Protein AF-A0A2Z5JU64-F1 (afdb_monomer_lite)

Structure (mmCIF, N/CA/C/O backbone):
data_AF-A0A2Z5JU64-F1
#
_entry.id   AF-A0A2Z5JU64-F1
#
loop_
_atom_site.group_PDB
_atom_site.id
_atom_site.type_symbol
_atom_site.label_atom_id
_atom_site.label_alt_id
_atom_site.label_comp_id
_atom_site.label_asym_id
_atom_site.label_entity_id
_atom_site.label_seq_id
_atom_site.pdbx_PDB_ins_code
_atom_site.Cartn_x
_atom_site.Cartn_y
_atom_site.Cartn_z
_atom_site.occupancy
_atom_site.B_iso_or_equiv
_atom_site.auth_seq_id
_atom_site.auth_comp_id
_atom_site.auth_asym_id
_atom_site.auth_atom_id
_atom_site.pdbx_PDB_model_num
ATOM 1 N N . MET A 1 1 ? 26.783 -28.604 -6.353 1.00 43.00 1 MET A N 1
ATOM 2 C CA . MET A 1 1 ? 27.474 -27.752 -7.354 1.00 43.00 1 MET A CA 1
ATOM 3 C C . MET A 1 1 ? 26.427 -26.753 -7.795 1.00 43.00 1 MET A C 1
ATOM 5 O O . MET A 1 1 ? 25.841 -26.870 -8.864 1.00 43.00 1 MET A O 1
ATOM 9 N N . ASP A 1 2 ? 26.087 -25.887 -6.847 1.00 53.00 2 ASP A N 1
ATOM 10 C CA . ASP A 1 2 ? 24.894 -25.057 -6.859 1.00 53.00 2 ASP A CA 1
ATOM 11 C C . ASP A 1 2 ? 25.174 -23.811 -7.681 1.00 53.00 2 ASP A C 1
ATOM 13 O O . ASP A 1 2 ? 26.056 -23.016 -7.354 1.00 53.00 2 ASP A O 1
ATOM 17 N N . GLN A 1 3 ? 24.449 -23.679 -8.787 1.00 53.72 3 GLN A N 1
ATOM 18 C CA . GLN A 1 3 ? 24.433 -22.452 -9.562 1.00 53.72 3 GLN A CA 1
ATOM 19 C C . GLN A 1 3 ? 23.637 -21.419 -8.762 1.00 53.72 3 GLN A C 1
ATOM 21 O O . GLN A 1 3 ? 22.412 -21.379 -8.809 1.00 53.72 3 GLN A O 1
ATOM 26 N N . HIS A 1 4 ? 24.356 -20.630 -7.968 1.00 56.44 4 HIS A N 1
ATOM 27 C CA . HIS A 1 4 ? 23.876 -19.383 -7.387 1.00 56.44 4 HIS A CA 1
ATOM 28 C C . HIS A 1 4 ? 23.297 -18.517 -8.524 1.00 56.44 4 HIS A C 1
ATOM 30 O O . HIS A 1 4 ? 23.971 -18.338 -9.539 1.00 56.44 4 HIS A O 1
ATOM 36 N N . GLN A 1 5 ? 22.051 -18.048 -8.389 1.00 60.16 5 GLN A N 1
ATOM 37 C CA . GLN A 1 5 ? 21.316 -17.270 -9.398 1.00 60.16 5 GLN A CA 1
ATOM 38 C C . GLN A 1 5 ? 21.320 -15.772 -9.011 1.00 60.16 5 GLN A C 1
ATOM 40 O O . GLN A 1 5 ? 20.335 -15.279 -8.475 1.00 60.16 5 GLN A O 1
ATOM 45 N N . PRO A 1 6 ? 22.399 -15.014 -9.281 1.00 63.81 6 PRO A N 1
ATOM 46 C CA . PRO A 1 6 ? 22.561 -13.631 -8.808 1.00 63.81 6 PRO A CA 1
ATOM 47 C C . PRO A 1 6 ? 21.575 -12.637 -9.442 1.00 63.81 6 PRO A C 1
ATOM 49 O O . PRO A 1 6 ? 21.142 -11.688 -8.802 1.00 63.81 6 PRO A O 1
ATOM 52 N N . LEU A 1 7 ? 21.154 -12.874 -10.689 1.00 65.69 7 LEU A N 1
ATOM 53 C CA . LEU A 1 7 ? 20.327 -11.915 -11.436 1.00 65.69 7 LEU A CA 1
ATOM 54 C C . LEU A 1 7 ? 18.925 -11.714 -10.840 1.00 65.69 7 LEU A C 1
ATOM 56 O O . LEU A 1 7 ? 18.310 -10.669 -11.050 1.00 65.69 7 LEU A O 1
ATOM 60 N N . THR A 1 8 ? 18.384 -12.721 -10.147 1.00 77.38 8 THR A N 1
ATOM 61 C CA . THR A 1 8 ? 17.067 -12.612 -9.505 1.00 77.38 8 THR A CA 1
ATOM 62 C C . THR A 1 8 ? 17.143 -11.881 -8.177 1.00 77.38 8 THR A C 1
ATOM 64 O O . THR A 1 8 ? 16.221 -11.128 -7.865 1.00 77.38 8 THR A O 1
ATOM 67 N N . ASP A 1 9 ? 18.239 -12.068 -7.445 1.00 81.81 9 ASP A N 1
ATOM 68 C CA . ASP A 1 9 ? 18.464 -11.445 -6.143 1.00 81.81 9 ASP A CA 1
ATOM 69 C C . ASP A 1 9 ? 18.668 -9.934 -6.326 1.00 81.81 9 ASP A C 1
ATOM 71 O O . ASP A 1 9 ? 17.924 -9.150 -5.743 1.00 81.81 9 ASP A O 1
ATOM 75 N N . ASP A 1 10 ? 19.502 -9.520 -7.290 1.00 85.25 10 ASP A N 1
ATOM 76 C CA . ASP A 1 10 ? 19.700 -8.101 -7.639 1.00 85.25 10 ASP A CA 1
ATOM 77 C C . ASP A 1 10 ? 18.381 -7.402 -8.035 1.00 85.25 10 ASP A C 1
ATOM 79 O O . ASP A 1 10 ? 18.110 -6.248 -7.685 1.00 85.25 10 ASP A O 1
ATOM 83 N N . ALA A 1 11 ? 17.520 -8.103 -8.781 1.00 85.19 11 ALA A N 1
ATOM 84 C CA . ALA A 1 11 ? 16.231 -7.568 -9.207 1.00 85.19 11 ALA A CA 1
ATOM 85 C C . ALA A 1 11 ? 15.225 -7.459 -8.048 1.00 85.19 11 ALA A C 1
ATOM 87 O O . ALA A 1 11 ? 14.354 -6.581 -8.073 1.00 85.19 11 ALA A O 1
ATOM 88 N N . LEU A 1 12 ? 15.291 -8.368 -7.071 1.00 88.19 12 LEU A N 1
ATOM 89 C CA . LEU A 1 12 ? 14.484 -8.317 -5.852 1.00 88.19 12 LEU A CA 1
ATOM 90 C C . LEU A 1 12 ? 14.973 -7.216 -4.912 1.00 88.19 12 LEU A C 1
ATOM 92 O O . LEU A 1 12 ? 14.134 -6.507 -4.361 1.00 88.19 12 LEU A O 1
ATOM 96 N N . ASP A 1 13 ? 16.282 -7.003 -4.811 1.00 91.56 13 ASP A N 1
ATOM 97 C CA . ASP A 1 13 ? 16.875 -5.920 -4.026 1.00 91.56 13 ASP A CA 1
ATOM 98 C C . ASP A 1 13 ? 16.471 -4.551 -4.585 1.00 91.56 13 ASP A C 1
ATOM 100 O O . ASP A 1 13 ? 15.946 -3.705 -3.860 1.00 91.56 13 ASP A O 1
ATOM 104 N N . ALA A 1 14 ? 16.550 -4.358 -5.906 1.00 90.00 14 ALA A N 1
ATOM 105 C CA . ALA A 1 14 ? 16.051 -3.138 -6.546 1.00 90.00 14 ALA A CA 1
ATOM 106 C C . ALA A 1 14 ? 14.538 -2.923 -6.315 1.00 90.00 14 ALA A C 1
ATOM 108 O O . ALA A 1 14 ? 14.063 -1.787 -6.179 1.00 90.00 14 ALA A O 1
ATOM 109 N N . ALA A 1 15 ? 13.762 -4.012 -6.263 1.00 90.75 15 ALA A N 1
ATOM 110 C CA . ALA A 1 15 ? 12.336 -3.965 -5.957 1.00 90.75 15 ALA A CA 1
ATOM 111 C C . ALA A 1 15 ? 12.072 -3.613 -4.483 1.00 90.75 15 ALA A C 1
ATOM 113 O O . ALA A 1 15 ? 11.145 -2.840 -4.216 1.00 90.75 15 ALA A O 1
ATOM 114 N N . ALA A 1 16 ? 12.880 -4.139 -3.558 1.00 94.31 16 ALA A N 1
ATOM 115 C CA . ALA A 1 16 ? 12.854 -3.823 -2.132 1.00 94.31 16 ALA A CA 1
ATOM 116 C C . ALA A 1 16 ? 13.161 -2.348 -1.902 1.00 94.31 16 ALA A C 1
ATOM 118 O O . ALA A 1 16 ? 12.371 -1.646 -1.278 1.00 94.31 16 ALA A O 1
ATOM 119 N N . ASP A 1 17 ? 14.224 -1.842 -2.518 1.00 93.94 17 ASP A N 1
ATOM 120 C CA . ASP A 1 17 ? 14.621 -0.443 -2.438 1.00 93.94 17 ASP A CA 1
ATOM 121 C C . ASP A 1 17 ? 13.519 0.505 -2.927 1.00 93.94 17 ASP A C 1
ATOM 123 O O . ASP A 1 17 ? 13.230 1.531 -2.305 1.00 93.94 17 ASP A O 1
ATOM 127 N N . ALA A 1 18 ? 12.875 0.177 -4.052 1.00 91.69 18 ALA A N 1
ATOM 128 C CA . ALA A 1 18 ? 11.753 0.958 -4.565 1.00 91.69 18 ALA A CA 1
ATOM 129 C C . ALA A 1 18 ? 10.552 0.948 -3.611 1.00 91.69 18 ALA A C 1
ATOM 131 O O . ALA A 1 18 ? 9.910 1.986 -3.420 1.00 91.69 18 ALA A O 1
ATOM 132 N N . PHE A 1 19 ? 10.262 -0.203 -3.006 1.00 95.75 19 PHE A N 1
ATOM 133 C CA . PHE A 1 19 ? 9.165 -0.357 -2.062 1.00 95.75 19 PHE A CA 1
ATOM 134 C C . PHE A 1 19 ? 9.430 0.376 -0.744 1.00 95.75 19 PHE A C 1
ATOM 136 O O . PHE A 1 19 ? 8.583 1.151 -0.307 1.00 95.75 19 PHE A O 1
ATOM 143 N N . GLU A 1 20 ? 10.605 0.200 -0.141 1.00 96.50 20 GLU A N 1
ATOM 144 C CA . GLU A 1 20 ? 10.966 0.803 1.146 1.00 96.50 20 GLU A CA 1
ATOM 145 C C . GLU A 1 20 ? 10.951 2.335 1.081 1.00 96.50 20 GLU A C 1
ATOM 147 O O . GLU A 1 20 ? 10.414 2.989 1.976 1.00 96.50 20 GLU A O 1
ATOM 152 N N . ARG A 1 21 ? 11.392 2.930 -0.039 1.00 96.31 21 ARG A N 1
ATOM 153 C CA . ARG A 1 21 ? 11.256 4.382 -0.271 1.00 96.31 21 ARG A CA 1
ATOM 154 C C . ARG A 1 21 ? 9.806 4.871 -0.241 1.00 96.31 21 ARG A C 1
ATOM 156 O O . ARG A 1 21 ? 9.547 6.024 0.098 1.00 96.31 21 ARG A O 1
ATOM 163 N N . LEU A 1 22 ? 8.855 4.023 -0.625 1.00 96.50 22 LEU A N 1
ATOM 164 C CA . LEU A 1 22 ? 7.434 4.360 -0.699 1.00 96.50 22 LEU A CA 1
ATOM 165 C C . LEU A 1 22 ? 6.641 3.871 0.512 1.00 96.50 22 LEU A C 1
ATOM 167 O O . LEU A 1 22 ? 5.528 4.352 0.727 1.00 96.50 22 LEU A O 1
ATOM 171 N N . ARG A 1 23 ? 7.193 2.971 1.327 1.00 97.00 23 ARG A N 1
ATOM 172 C CA . ARG A 1 23 ? 6.518 2.325 2.455 1.00 97.00 23 ARG A CA 1
ATOM 173 C C . ARG A 1 23 ? 5.810 3.311 3.397 1.00 97.00 23 ARG A C 1
ATOM 175 O O . ARG A 1 23 ? 4.627 3.080 3.656 1.00 97.00 23 ARG A O 1
ATOM 182 N N . PRO A 1 24 ? 6.406 4.449 3.822 1.00 97.81 24 PRO A N 1
ATOM 183 C CA . PRO A 1 24 ? 5.698 5.430 4.653 1.00 97.81 24 PRO A CA 1
ATOM 184 C C . PRO A 1 24 ? 4.471 6.035 3.955 1.00 97.81 24 PRO A C 1
ATOM 186 O O . PRO A 1 24 ? 3.425 6.247 4.569 1.00 97.81 24 PRO A O 1
ATOM 189 N N . ARG A 1 25 ? 4.569 6.279 2.642 1.00 97.50 25 ARG A N 1
ATOM 190 C CA . ARG A 1 25 ? 3.463 6.800 1.831 1.00 97.50 25 ARG A CA 1
ATOM 191 C C . ARG A 1 25 ? 2.356 5.759 1.665 1.00 97.50 25 ARG A C 1
ATOM 193 O O . ARG A 1 25 ? 1.186 6.120 1.775 1.00 97.50 25 ARG A O 1
ATOM 200 N N . LEU A 1 26 ? 2.705 4.498 1.405 1.00 97.81 26 LEU A N 1
ATOM 201 C CA . LEU A 1 26 ? 1.733 3.407 1.275 1.00 97.81 26 LEU A CA 1
ATOM 202 C C . LEU A 1 26 ? 0.994 3.181 2.598 1.00 97.81 26 LEU A C 1
ATOM 204 O O . LEU A 1 26 ? -0.235 3.140 2.609 1.00 97.81 26 LEU A O 1
ATOM 208 N N . PHE A 1 27 ? 1.724 3.157 3.713 1.00 98.06 27 PHE A N 1
ATOM 209 C CA . PHE A 1 27 ? 1.135 3.095 5.047 1.00 98.06 27 PHE A CA 1
ATOM 210 C C . PHE A 1 27 ? 0.157 4.251 5.285 1.00 98.06 27 PHE A C 1
ATOM 212 O O . PHE A 1 27 ? -0.997 4.016 5.630 1.00 98.06 27 PHE A O 1
ATOM 219 N N . GLY A 1 28 ? 0.557 5.496 4.999 1.00 96.00 28 GLY A N 1
ATOM 220 C CA . GLY A 1 28 ? -0.324 6.658 5.152 1.00 96.00 28 GLY A CA 1
ATOM 221 C C . GLY A 1 28 ? -1.579 6.617 4.265 1.00 96.00 28 GLY A C 1
ATOM 222 O O . GLY A 1 28 ? -2.626 7.142 4.643 1.00 96.00 28 GLY A O 1
ATOM 223 N N . ILE A 1 29 ? -1.515 5.994 3.084 1.00 96.88 29 ILE A N 1
ATOM 224 C CA . ILE A 1 29 ? -2.700 5.750 2.244 1.00 96.88 29 ILE A CA 1
ATOM 225 C C . ILE A 1 29 ? -3.629 4.736 2.917 1.00 96.88 29 ILE A C 1
ATOM 227 O O . ILE A 1 29 ? -4.812 5.029 3.070 1.00 96.88 29 ILE A O 1
ATOM 231 N N . ALA A 1 30 ? -3.108 3.575 3.323 1.00 96.25 30 ALA A N 1
ATOM 232 C CA . ALA A 1 30 ? -3.908 2.523 3.945 1.00 96.25 30 ALA A CA 1
ATOM 233 C C . ALA A 1 30 ? -4.530 2.990 5.271 1.00 96.25 30 ALA A C 1
ATOM 235 O O . ALA A 1 30 ? -5.731 2.829 5.480 1.00 96.25 30 ALA A O 1
ATOM 236 N N . TYR A 1 31 ? -3.745 3.665 6.113 1.00 96.62 31 TYR A N 1
ATOM 237 C CA . TYR A 1 31 ? -4.181 4.181 7.407 1.00 96.62 31 TYR A CA 1
ATOM 238 C C . TYR A 1 31 ? -5.325 5.191 7.284 1.00 96.62 31 TYR A C 1
ATOM 240 O O . TYR A 1 31 ? -6.298 5.099 8.022 1.00 96.62 31 TYR A O 1
ATOM 248 N N . ARG A 1 32 ? -5.282 6.106 6.3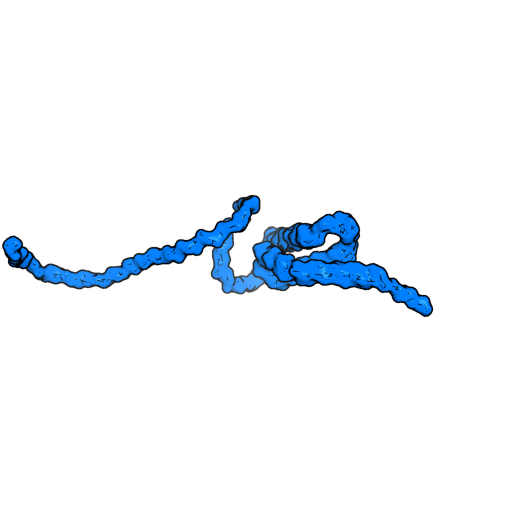06 1.00 96.62 32 ARG A N 1
ATOM 249 C CA . ARG A 1 32 ? -6.389 7.056 6.078 1.00 96.62 32 ARG A CA 1
ATOM 250 C C . ARG A 1 32 ? -7.692 6.390 5.638 1.00 96.62 32 ARG A C 1
ATOM 252 O O . ARG A 1 32 ? -8.754 6.950 5.872 1.00 96.62 32 ARG A O 1
ATOM 259 N N . VAL A 1 33 ? -7.617 5.233 4.979 1.00 92.62 33 VAL A N 1
ATOM 260 C CA . VAL A 1 33 ? -8.803 4.485 4.534 1.00 92.62 33 VAL A CA 1
ATOM 261 C C . VAL A 1 33 ? -9.363 3.605 5.654 1.00 92.62 33 VAL A C 1
ATOM 263 O O . VAL A 1 33 ? -10.577 3.451 5.750 1.00 92.62 33 VAL A O 1
ATOM 266 N N . LEU A 1 34 ? -8.494 3.020 6.482 1.00 93.31 34 LEU A N 1
ATOM 267 C CA . LEU A 1 34 ? -8.866 2.006 7.475 1.00 93.31 34 LEU A CA 1
ATOM 268 C C . LEU A 1 34 ? -9.051 2.568 8.889 1.00 93.31 34 LEU A C 1
ATOM 270 O O . LEU A 1 34 ? -9.842 2.035 9.659 1.00 93.31 34 LEU A O 1
ATOM 274 N N . GLY A 1 35 ? -8.319 3.624 9.252 1.00 89.75 35 GLY A N 1
ATOM 275 C CA . GLY A 1 35 ? -8.292 4.190 10.606 1.00 89.75 35 GLY A CA 1
ATOM 276 C C . GLY A 1 35 ? -7.585 3.313 11.651 1.00 89.75 35 GLY A C 1
ATOM 277 O O . GLY A 1 35 ? -7.473 3.714 12.806 1.00 89.75 35 GLY A O 1
ATOM 278 N N . SER A 1 36 ? -7.085 2.138 11.260 1.00 92.94 36 SER A N 1
ATOM 279 C CA . SER A 1 36 ? -6.395 1.171 12.117 1.00 92.94 36 SER A CA 1
ATOM 280 C C . SER A 1 36 ? -4.938 1.016 11.693 1.00 92.94 36 SER A C 1
ATOM 282 O O . SER A 1 36 ? -4.646 0.866 10.506 1.00 92.94 36 SER A O 1
ATOM 284 N N . VAL A 1 37 ? -4.021 1.043 12.666 1.00 95.38 37 VAL A N 1
ATOM 285 C CA . VAL A 1 37 ? -2.584 0.834 12.424 1.00 95.38 37 VAL A CA 1
ATOM 286 C C . VAL A 1 37 ? -2.336 -0.592 11.948 1.00 95.38 37 VAL A C 1
ATOM 288 O O . VAL A 1 37 ? -1.757 -0.771 10.884 1.00 95.38 37 VAL A O 1
ATOM 291 N N . SER A 1 38 ? -2.840 -1.590 12.676 1.00 94.88 38 SER A N 1
ATOM 292 C CA . SER A 1 38 ? -2.604 -3.000 12.353 1.00 94.88 38 SER A CA 1
ATOM 293 C C . SER A 1 38 ? -3.151 -3.373 10.974 1.00 94.88 38 SER A C 1
ATOM 295 O O . SER A 1 38 ? -2.430 -3.948 10.170 1.00 94.88 38 SER A O 1
ATOM 297 N N . GLU A 1 39 ? -4.378 -2.957 10.636 1.00 94.62 39 GLU A N 1
ATOM 298 C CA . GLU A 1 39 ? -4.933 -3.251 9.304 1.00 94.62 39 GLU A CA 1
ATOM 299 C C . GLU A 1 39 ? -4.160 -2.523 8.187 1.00 94.62 39 GLU A C 1
ATOM 301 O O . GLU A 1 39 ? -4.056 -3.025 7.068 1.00 94.62 39 GLU A O 1
ATOM 306 N N . ALA A 1 40 ? -3.605 -1.338 8.466 1.00 95.62 40 ALA A N 1
ATOM 307 C CA . ALA A 1 40 ? -2.775 -0.621 7.504 1.00 95.62 40 ALA A CA 1
ATOM 308 C C . ALA A 1 40 ? -1.414 -1.299 7.289 1.00 95.62 40 ALA A C 1
ATOM 310 O O . ALA A 1 40 ? -0.960 -1.385 6.147 1.00 95.62 40 ALA A O 1
ATOM 311 N N . GLU A 1 41 ? -0.773 -1.791 8.352 1.00 97.62 41 GLU A N 1
ATOM 312 C CA . GLU A 1 41 ? 0.463 -2.575 8.258 1.00 97.62 41 GLU A CA 1
ATOM 313 C C . GLU A 1 41 ? 0.238 -3.865 7.474 1.00 97.62 41 GLU A C 1
ATOM 315 O O . GLU A 1 41 ? 1.010 -4.149 6.555 1.00 97.62 41 GLU A O 1
ATOM 320 N N . ASP A 1 42 ? -0.850 -4.581 7.764 1.00 97.56 42 ASP A N 1
ATOM 321 C CA . ASP A 1 42 ? -1.235 -5.798 7.050 1.00 97.56 42 ASP A CA 1
ATOM 322 C C . ASP A 1 42 ? -1.399 -5.521 5.554 1.00 97.56 42 ASP A C 1
ATOM 324 O O . ASP A 1 42 ? -0.810 -6.210 4.725 1.00 97.56 42 ASP A O 1
ATOM 328 N N . VAL A 1 43 ? -2.115 -4.452 5.179 1.00 97.88 43 VAL A N 1
ATOM 329 C CA . VAL A 1 43 ? -2.261 -4.060 3.767 1.00 97.88 43 VAL A CA 1
ATOM 330 C C . VAL A 1 43 ? -0.911 -3.760 3.114 1.00 97.88 43 VAL A C 1
ATOM 332 O O . VAL A 1 43 ? -0.693 -4.144 1.966 1.00 97.88 43 VAL A O 1
ATOM 335 N N . VAL A 1 44 ? 0.001 -3.068 3.798 1.00 98.06 44 VAL A N 1
ATOM 336 C CA . VAL A 1 44 ? 1.331 -2.755 3.249 1.00 98.06 44 VAL A CA 1
ATOM 337 C C . VAL A 1 44 ? 2.152 -4.029 3.037 1.00 98.06 44 VAL A C 1
ATOM 339 O O . VAL A 1 44 ? 2.793 -4.162 1.993 1.00 98.06 44 VAL A O 1
ATOM 342 N N . GLN A 1 45 ? 2.091 -4.987 3.963 1.00 97.62 45 GLN A N 1
ATOM 343 C CA . GLN A 1 45 ? 2.728 -6.299 3.800 1.00 97.62 45 GLN A CA 1
ATOM 344 C C . GLN A 1 45 ? 2.137 -7.065 2.608 1.00 97.62 45 GLN A C 1
ATOM 346 O O . GLN A 1 45 ? 2.861 -7.584 1.760 1.00 97.62 45 GLN A O 1
ATOM 351 N N . ASP A 1 46 ? 0.817 -7.049 2.474 1.00 97.62 46 ASP A N 1
ATOM 352 C CA . ASP A 1 46 ? 0.089 -7.665 1.368 1.00 97.62 46 ASP A CA 1
ATOM 353 C C . ASP A 1 46 ? 0.455 -7.069 -0.003 1.00 97.62 46 ASP A C 1
ATOM 355 O O . ASP A 1 46 ? 0.448 -7.757 -1.032 1.00 97.62 46 ASP A O 1
ATOM 359 N N . VAL A 1 47 ? 0.746 -5.766 -0.041 1.00 97.50 47 VAL A N 1
ATOM 360 C CA . VAL A 1 47 ? 1.234 -5.072 -1.241 1.00 97.50 47 VAL A CA 1
ATOM 361 C C . VAL A 1 47 ? 2.660 -5.508 -1.562 1.00 97.50 47 VAL A C 1
ATOM 363 O O . VAL A 1 47 ? 2.954 -5.749 -2.732 1.00 97.50 47 VAL A O 1
ATOM 366 N N . TRP A 1 48 ? 3.526 -5.649 -0.555 1.00 96.81 48 TRP A N 1
ATOM 367 C CA . TRP A 1 48 ? 4.898 -6.125 -0.737 1.00 96.81 48 TRP A CA 1
ATOM 368 C C . TRP A 1 48 ? 4.942 -7.515 -1.380 1.00 96.81 48 TRP A C 1
ATOM 370 O O . TRP A 1 48 ? 5.600 -7.692 -2.404 1.00 96.81 48 TRP A O 1
ATOM 380 N N . VAL A 1 49 ? 4.162 -8.472 -0.865 1.00 95.38 49 VAL A N 1
ATOM 381 C CA . VAL A 1 49 ? 4.091 -9.837 -1.424 1.00 95.38 49 VAL A CA 1
ATOM 382 C C . VAL A 1 49 ? 3.658 -9.815 -2.894 1.00 95.38 49 VAL A C 1
ATOM 384 O O . VAL A 1 49 ? 4.236 -10.497 -3.740 1.00 95.38 49 VAL A O 1
ATOM 387 N N . ARG A 1 50 ? 2.668 -8.979 -3.235 1.00 93.75 50 ARG A N 1
ATOM 388 C CA . ARG A 1 50 ? 2.212 -8.813 -4.626 1.00 93.75 50 ARG A CA 1
ATOM 389 C C . ARG A 1 50 ? 3.259 -8.142 -5.511 1.00 93.75 50 ARG A C 1
ATOM 391 O O . ARG A 1 50 ? 3.329 -8.457 -6.693 1.00 93.75 50 ARG A O 1
ATOM 398 N N . TRP A 1 51 ? 4.055 -7.228 -4.964 1.00 94.69 51 TRP A N 1
ATOM 399 C CA . TRP A 1 51 ? 5.111 -6.531 -5.694 1.00 94.69 51 TRP A CA 1
ATOM 400 C C . TRP A 1 51 ? 6.297 -7.441 -6.025 1.00 94.69 51 TRP A C 1
ATOM 402 O O . TRP A 1 51 ? 6.804 -7.396 -7.146 1.00 94.69 51 TRP A O 1
ATOM 412 N N . GLN A 1 52 ? 6.688 -8.324 -5.102 1.00 91.94 52 GLN A N 1
ATOM 413 C CA . GLN A 1 52 ? 7.743 -9.313 -5.344 1.00 91.94 52 GLN A CA 1
ATOM 414 C C . GLN A 1 52 ? 7.418 -10.216 -6.544 1.00 91.94 52 GLN A C 1
ATOM 416 O O . GLN A 1 52 ? 8.279 -10.438 -7.398 1.00 91.94 52 GLN A O 1
ATOM 421 N N . GLY A 1 53 ? 6.167 -10.685 -6.630 1.00 88.31 53 GLY A N 1
ATOM 422 C CA . GLY A 1 53 ? 5.679 -11.556 -7.704 1.00 88.31 53 GLY A CA 1
ATOM 423 C C . GLY A 1 53 ? 5.169 -10.839 -8.959 1.00 88.31 53 GLY A C 1
ATOM 424 O O . GLY A 1 53 ? 4.739 -11.506 -9.898 1.00 88.31 53 GLY A O 1
ATOM 425 N N . ALA A 1 54 ? 5.174 -9.503 -8.993 1.00 88.38 54 ALA A N 1
ATOM 426 C CA . ALA A 1 54 ? 4.726 -8.749 -10.159 1.00 88.38 54 ALA A CA 1
ATOM 427 C C . ALA A 1 54 ? 5.769 -8.790 -11.287 1.00 88.38 54 ALA A C 1
ATOM 429 O O . ALA A 1 54 ? 6.973 -8.695 -11.039 1.00 88.38 54 ALA A O 1
ATOM 430 N N . ASP A 1 55 ? 5.299 -8.838 -12.538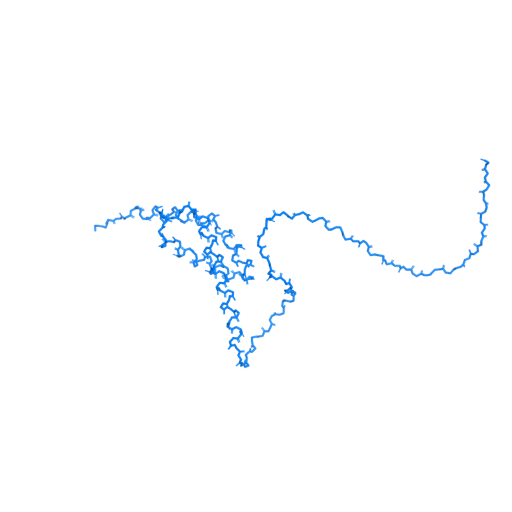 1.00 86.88 55 ASP A N 1
ATOM 431 C CA . ASP A 1 55 ? 6.150 -8.567 -13.696 1.00 86.88 55 ASP A CA 1
ATOM 432 C C . ASP A 1 55 ? 6.477 -7.070 -13.754 1.00 86.88 55 ASP A C 1
ATOM 434 O O . ASP A 1 55 ? 5.703 -6.241 -14.240 1.00 86.88 55 ASP A O 1
ATOM 438 N N . ARG A 1 56 ? 7.647 -6.726 -13.217 1.00 87.25 56 ARG A N 1
ATOM 439 C CA . ARG A 1 56 ? 8.141 -5.352 -13.100 1.00 87.25 56 ARG A CA 1
ATOM 440 C C . ARG A 1 56 ? 8.524 -4.741 -14.449 1.00 87.25 56 ARG A C 1
ATOM 442 O O . ARG A 1 56 ? 8.577 -3.520 -14.544 1.00 87.25 56 ARG A O 1
ATOM 449 N N . THR A 1 57 ? 8.731 -5.544 -15.495 1.00 84.94 57 THR A N 1
ATOM 450 C CA . THR A 1 57 ? 9.064 -5.033 -16.839 1.00 84.94 57 THR A CA 1
ATOM 451 C C . THR A 1 57 ? 7.870 -4.356 -17.515 1.00 84.94 57 THR A C 1
ATOM 453 O O . THR A 1 57 ? 8.043 -3.433 -18.308 1.00 84.94 57 THR A O 1
ATOM 456 N N . ALA A 1 58 ? 6.650 -4.751 -17.139 1.00 86.00 58 ALA A N 1
ATOM 457 C CA . ALA A 1 58 ? 5.408 -4.145 -17.608 1.00 86.00 58 ALA A CA 1
ATOM 458 C C . ALA A 1 58 ? 4.987 -2.901 -16.796 1.00 86.00 58 ALA A C 1
ATOM 460 O O . ALA A 1 58 ? 4.011 -2.229 -17.146 1.00 86.00 58 ALA A O 1
ATOM 461 N N . VAL A 1 59 ? 5.685 -2.583 -15.698 1.00 87.44 59 VAL A N 1
ATOM 462 C CA . VAL A 1 59 ? 5.329 -1.485 -14.792 1.00 87.44 59 VAL A CA 1
ATOM 463 C C . VAL A 1 59 ? 6.116 -0.228 -15.154 1.00 87.44 59 VAL A C 1
ATOM 465 O O . VAL A 1 59 ? 7.281 -0.082 -14.806 1.00 87.44 59 VAL A O 1
ATOM 468 N N . LEU A 1 60 ? 5.443 0.713 -15.820 1.00 87.31 60 LEU A N 1
ATOM 469 C CA . LEU A 1 60 ? 6.029 1.998 -16.224 1.00 87.31 60 LEU A CA 1
ATOM 470 C C . LEU A 1 60 ? 6.371 2.907 -15.031 1.00 87.31 60 LEU A C 1
ATOM 472 O O . LEU A 1 60 ? 7.386 3.595 -15.049 1.00 87.31 60 LEU A O 1
ATOM 476 N N . ASP A 1 61 ? 5.519 2.911 -14.002 1.00 89.62 61 ASP A N 1
ATOM 477 C CA . ASP A 1 61 ? 5.704 3.689 -12.773 1.00 89.62 61 ASP A CA 1
ATOM 478 C C . ASP A 1 61 ? 5.400 2.808 -11.546 1.00 89.62 61 ASP A C 1
ATOM 480 O O . ASP A 1 61 ? 4.226 2.583 -11.212 1.00 89.62 61 ASP A O 1
ATOM 484 N N . PRO A 1 62 ? 6.444 2.309 -10.854 1.00 90.75 62 PRO A N 1
ATOM 485 C CA . PRO A 1 62 ? 6.295 1.529 -9.629 1.00 90.75 62 PRO A CA 1
ATOM 486 C C . PRO A 1 62 ? 5.529 2.269 -8.528 1.00 90.75 62 PRO A C 1
ATOM 488 O O . PRO A 1 62 ? 4.746 1.659 -7.802 1.00 90.75 62 PRO A O 1
ATOM 491 N N . GLY A 1 63 ? 5.697 3.588 -8.413 1.00 91.94 63 GLY A N 1
ATOM 492 C CA . GLY A 1 63 ? 5.031 4.393 -7.395 1.00 91.94 63 GLY A CA 1
ATOM 493 C C . GLY A 1 63 ? 3.527 4.479 -7.611 1.00 91.94 63 GLY A C 1
ATOM 494 O O . GLY A 1 63 ? 2.752 4.242 -6.678 1.00 91.94 63 GLY A O 1
ATOM 495 N N . ALA A 1 64 ? 3.100 4.757 -8.843 1.00 93.38 64 ALA A N 1
ATOM 496 C CA . ALA A 1 64 ? 1.685 4.756 -9.203 1.00 93.38 64 ALA A CA 1
ATOM 497 C C . ALA A 1 64 ? 1.061 3.359 -9.061 1.00 93.38 64 ALA A C 1
ATOM 499 O O . ALA A 1 64 ? -0.060 3.231 -8.555 1.00 93.38 64 ALA A O 1
ATOM 500 N N . PHE A 1 65 ? 1.785 2.310 -9.464 1.00 94.00 65 PHE A N 1
ATOM 501 C CA . PHE A 1 65 ? 1.338 0.926 -9.318 1.00 94.00 65 PHE A CA 1
ATOM 502 C C . PHE A 1 65 ? 1.111 0.547 -7.850 1.00 94.00 65 PHE A C 1
ATOM 504 O O . PHE A 1 65 ? 0.035 0.050 -7.497 1.00 94.00 65 PHE A O 1
ATOM 511 N N . LEU A 1 66 ? 2.094 0.817 -6.987 1.00 96.12 66 LEU A N 1
ATOM 512 C CA . LEU A 1 66 ? 2.029 0.495 -5.564 1.00 96.12 66 LEU A CA 1
ATOM 513 C C . LEU A 1 66 ? 0.921 1.289 -4.871 1.00 96.12 66 LEU A C 1
ATOM 515 O O . LEU A 1 66 ? 0.068 0.689 -4.222 1.00 96.12 66 LEU A O 1
ATOM 519 N N . ALA A 1 67 ? 0.843 2.606 -5.090 1.00 95.75 67 ALA A N 1
ATOM 520 C CA . ALA A 1 67 ? -0.206 3.440 -4.504 1.00 95.75 67 ALA A CA 1
ATOM 521 C C . ALA A 1 67 ? -1.613 2.962 -4.903 1.00 95.75 67 ALA A C 1
ATOM 523 O O . ALA A 1 67 ? -2.485 2.807 -4.047 1.00 95.75 67 ALA A O 1
ATOM 524 N N . LYS A 1 68 ? -1.827 2.654 -6.189 1.00 96.50 68 LYS A N 1
ATOM 525 C CA . LYS A 1 68 ? -3.103 2.125 -6.696 1.00 96.50 68 LYS A CA 1
ATOM 526 C C . LYS A 1 68 ? -3.456 0.779 -6.065 1.00 96.50 68 LYS A C 1
ATOM 528 O O . LYS A 1 68 ? -4.620 0.545 -5.732 1.00 96.50 68 LYS A O 1
ATOM 533 N N . THR A 1 69 ? -2.472 -0.104 -5.917 1.00 97.06 69 THR A N 1
ATOM 534 C CA . THR A 1 69 ? -2.654 -1.427 -5.307 1.00 97.06 69 THR A CA 1
ATOM 535 C C . THR A 1 69 ? -3.013 -1.297 -3.829 1.00 97.06 69 THR A C 1
ATOM 537 O O . THR A 1 69 ? -4.011 -1.876 -3.400 1.00 97.06 69 THR A O 1
ATOM 540 N N . THR A 1 70 ? -2.296 -0.456 -3.079 1.00 98.00 70 THR A N 1
ATOM 541 C CA . THR A 1 70 ? -2.589 -0.148 -1.673 1.00 98.00 70 THR A CA 1
ATOM 542 C C . THR A 1 70 ? -3.996 0.413 -1.491 1.00 98.00 70 THR A C 1
ATOM 544 O O . THR A 1 70 ? -4.750 -0.097 -0.666 1.00 98.00 70 THR A O 1
ATOM 547 N N . THR A 1 71 ? -4.399 1.414 -2.284 1.00 96.81 71 THR A N 1
ATOM 548 C CA . THR A 1 71 ? -5.749 1.995 -2.193 1.00 96.81 71 THR A CA 1
ATOM 549 C C . THR A 1 71 ? -6.833 0.946 -2.435 1.00 96.81 71 THR A C 1
ATOM 551 O O . THR A 1 71 ? -7.809 0.882 -1.690 1.00 96.81 71 THR A O 1
ATOM 554 N N . ARG A 1 72 ? -6.667 0.094 -3.455 1.00 97.94 72 ARG A N 1
ATOM 555 C CA . ARG A 1 72 ? -7.634 -0.969 -3.767 1.00 97.94 72 ARG A CA 1
ATOM 556 C C . ARG A 1 72 ? -7.762 -1.980 -2.632 1.00 97.94 72 ARG A C 1
ATOM 558 O O . ARG A 1 72 ? -8.881 -2.331 -2.268 1.00 97.94 72 ARG A O 1
ATOM 565 N N . LEU A 1 73 ? -6.639 -2.428 -2.073 1.00 97.81 73 LEU A N 1
ATOM 566 C CA . LEU A 1 73 ? -6.642 -3.379 -0.962 1.00 97.81 73 LEU A CA 1
ATOM 567 C C . LEU A 1 73 ? -7.280 -2.777 0.290 1.00 97.81 73 LEU A C 1
ATOM 569 O O . LEU A 1 73 ? -8.173 -3.398 0.858 1.00 97.81 73 LEU A O 1
ATOM 573 N N . ALA A 1 74 ? -6.925 -1.544 0.653 1.00 96.50 74 ALA A N 1
ATOM 574 C CA . ALA A 1 74 ? -7.509 -0.871 1.809 1.00 96.50 74 ALA A CA 1
ATOM 575 C C . ALA A 1 74 ? -9.038 -0.710 1.683 1.00 96.50 74 ALA A C 1
ATOM 577 O O . ALA A 1 74 ? -9.772 -1.003 2.623 1.00 96.50 74 ALA A O 1
ATOM 578 N N . ILE A 1 75 ? -9.547 -0.338 0.500 1.00 96.56 75 ILE A N 1
ATOM 579 C CA . ILE A 1 75 ? -10.999 -0.257 0.249 1.00 96.56 75 ILE A CA 1
ATOM 580 C C . ILE A 1 75 ? -11.669 -1.633 0.387 1.00 96.56 75 ILE A C 1
ATOM 582 O O . ILE A 1 75 ? -12.765 -1.735 0.943 1.00 96.56 75 ILE A O 1
ATOM 586 N N . ASN A 1 76 ? -11.034 -2.696 -0.112 1.00 96.00 76 ASN A N 1
ATOM 587 C CA . ASN A 1 76 ? -11.569 -4.056 -0.015 1.00 96.00 76 ASN A CA 1
ATOM 588 C C . ASN A 1 76 ? -11.629 -4.548 1.437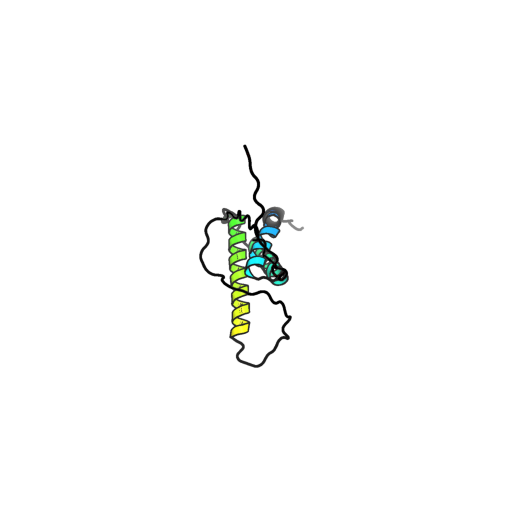 1.00 96.00 76 ASN A C 1
ATOM 590 O O . ASN A 1 76 ? -12.626 -5.163 1.829 1.00 96.00 76 ASN A O 1
ATOM 594 N N . VAL A 1 77 ? -10.605 -4.247 2.238 1.00 94.94 77 VAL A N 1
ATOM 595 C CA . VAL A 1 77 ? -10.573 -4.560 3.673 1.00 94.94 77 VAL A CA 1
ATOM 596 C C . VAL A 1 77 ? -11.675 -3.789 4.404 1.00 94.94 77 VAL A C 1
ATOM 598 O O . VAL A 1 77 ? -12.500 -4.412 5.074 1.00 94.94 77 VAL A O 1
ATOM 601 N N . ALA A 1 78 ? -11.794 -2.475 4.181 1.00 92.50 78 ALA A N 1
ATOM 602 C CA . ALA A 1 78 ? -12.846 -1.649 4.781 1.00 92.50 78 ALA A CA 1
ATOM 603 C C . ALA A 1 78 ? -14.258 -2.160 4.438 1.00 92.50 78 ALA A C 1
ATOM 605 O O . ALA A 1 78 ? -15.129 -2.266 5.307 1.00 92.50 78 ALA A O 1
ATOM 606 N N . ARG A 1 79 ? -14.485 -2.546 3.174 1.00 91.81 79 ARG A N 1
ATOM 607 C CA . ARG A 1 79 ? -15.759 -3.126 2.726 1.00 91.81 79 ARG A CA 1
ATOM 608 C C . ARG A 1 79 ? -16.037 -4.469 3.396 1.00 91.81 79 ARG A C 1
ATOM 610 O O . ARG A 1 79 ? -17.154 -4.692 3.846 1.00 91.81 79 ARG A O 1
ATOM 617 N N . SER A 1 80 ? -15.035 -5.338 3.499 1.00 88.38 80 SER A N 1
ATOM 618 C CA . SER A 1 80 ? -15.170 -6.643 4.161 1.00 88.38 80 SER A CA 1
ATOM 619 C C . SER A 1 80 ? -15.472 -6.491 5.652 1.00 88.38 80 SER A C 1
ATOM 621 O O . SER A 1 80 ? -16.334 -7.186 6.186 1.00 88.38 80 SER A O 1
ATOM 623 N N . ALA A 1 81 ? -14.818 -5.545 6.331 1.00 83.56 81 ALA A N 1
ATOM 624 C CA . ALA A 1 81 ? -15.103 -5.217 7.724 1.00 83.56 81 ALA A CA 1
ATOM 625 C C . ALA A 1 81 ? -16.546 -4.726 7.910 1.00 83.56 81 ALA A C 1
ATOM 627 O O . ALA A 1 81 ? -17.230 -5.177 8.826 1.00 83.56 81 ALA A O 1
ATOM 628 N N . ARG A 1 82 ? -17.034 -3.866 7.010 1.00 76.62 82 ARG A N 1
ATOM 629 C CA . ARG A 1 82 ? -18.425 -3.397 7.011 1.00 76.62 82 ARG A CA 1
ATOM 630 C C . ARG A 1 82 ? -19.424 -4.534 6.778 1.00 76.62 82 ARG A C 1
ATOM 632 O O . ARG A 1 82 ? -20.349 -4.676 7.567 1.00 76.62 82 ARG A O 1
ATOM 639 N N . VAL A 1 83 ? -19.197 -5.387 5.778 1.00 78.19 83 VAL A N 1
ATOM 640 C CA . VAL A 1 83 ? -20.062 -6.549 5.500 1.00 78.19 83 VAL A CA 1
ATOM 641 C C . VAL A 1 83 ? -20.111 -7.507 6.691 1.00 78.19 83 VAL A C 1
ATOM 643 O O . VAL A 1 83 ? -21.187 -7.983 7.027 1.00 78.19 83 VAL A O 1
ATOM 646 N N . ARG A 1 84 ? -18.991 -7.753 7.388 1.00 76.06 84 ARG A N 1
ATOM 647 C CA . ARG A 1 84 ? -18.988 -8.575 8.616 1.00 76.06 84 ARG A CA 1
ATOM 648 C C . ARG A 1 84 ? -19.865 -7.991 9.730 1.00 76.06 84 ARG A C 1
ATOM 650 O O . ARG A 1 84 ? -20.444 -8.760 10.487 1.00 76.06 84 ARG A O 1
ATOM 657 N N . ARG A 1 85 ? -19.969 -6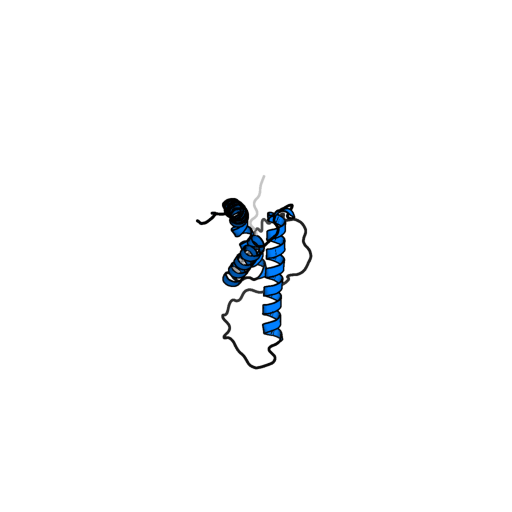.660 9.826 1.00 70.50 85 ARG A N 1
ATOM 658 C CA . ARG A 1 85 ? -20.854 -5.974 10.786 1.00 70.50 85 ARG A CA 1
ATOM 659 C C . ARG A 1 85 ? -22.321 -6.029 10.345 1.00 70.50 85 ARG A C 1
ATOM 661 O O . ARG A 1 85 ? -23.192 -6.210 11.182 1.00 70.50 85 ARG A O 1
ATOM 668 N N . GLU A 1 86 ? -22.591 -5.903 9.045 1.00 66.12 86 GLU A N 1
ATOM 669 C CA . GLU A 1 86 ? -23.951 -5.887 8.475 1.00 66.12 86 GLU A CA 1
ATOM 670 C C . GLU A 1 86 ? -24.575 -7.286 8.338 1.00 66.12 86 GLU A C 1
ATOM 672 O O . GLU A 1 86 ? -25.776 -7.449 8.528 1.00 66.12 86 GLU A O 1
ATOM 677 N N . ALA A 1 87 ? -23.770 -8.317 8.067 1.00 60.03 87 ALA A N 1
ATOM 678 C CA . ALA A 1 87 ? -24.208 -9.715 8.033 1.00 60.03 87 ALA A CA 1
ATOM 679 C C . ALA A 1 87 ? -24.535 -10.276 9.433 1.00 60.03 87 ALA A C 1
ATOM 681 O O . ALA A 1 87 ? -24.941 -11.431 9.558 1.00 60.03 87 ALA A O 1
ATOM 682 N N . TYR A 1 88 ? -24.374 -9.466 10.483 1.00 40.97 88 TYR A N 1
ATOM 683 C CA . TYR A 1 88 ? -24.646 -9.833 11.863 1.00 40.97 88 TYR A CA 1
ATOM 684 C C . TYR A 1 88 ? -26.073 -9.432 12.281 1.00 40.97 88 TYR A C 1
ATOM 686 O O . TYR A 1 88 ? -26.291 -8.479 13.025 1.00 40.97 88 TYR A O 1
ATOM 694 N N . VAL A 1 89 ? -27.070 -10.186 11.804 1.00 46.09 89 VAL A N 1
ATOM 695 C CA . VAL A 1 89 ? -28.421 -10.219 12.396 1.00 46.09 89 VAL A CA 1
ATOM 696 C C . VAL A 1 89 ? -28.434 -11.344 13.440 1.00 46.09 89 VAL A C 1
ATOM 698 O O . VAL A 1 89 ? -28.758 -12.489 13.139 1.00 46.09 89 VAL A O 1
ATOM 701 N N . GLY A 1 90 ? -28.000 -11.028 14.663 1.00 59.84 90 GLY A N 1
ATOM 702 C CA . GLY A 1 90 ? -27.922 -11.935 15.819 1.00 59.84 90 GLY A CA 1
ATOM 703 C C . GLY A 1 90 ? -27.204 -11.263 17.002 1.00 59.84 90 GLY A C 1
ATOM 704 O O . GLY A 1 90 ? -26.475 -10.301 16.778 1.00 59.84 90 GLY A O 1
ATOM 705 N N . PRO A 1 91 ? -27.410 -11.677 18.267 1.00 56.44 91 PRO A N 1
ATOM 706 C CA . PRO A 1 91 ? -26.939 -10.926 19.428 1.00 56.44 91 PRO A CA 1
ATOM 707 C C . PRO A 1 91 ? -25.456 -11.205 19.697 1.00 56.44 91 PRO A C 1
ATOM 709 O O . PRO A 1 91 ? -25.106 -12.176 20.363 1.00 56.44 91 PRO A O 1
ATOM 712 N N . TRP A 1 92 ? -24.576 -10.337 19.208 1.00 58.53 92 TRP A N 1
ATOM 713 C CA . TRP A 1 92 ? -23.187 -10.303 19.654 1.00 58.53 92 TRP A CA 1
ATOM 714 C C . TRP A 1 92 ? -22.759 -8.874 19.905 1.00 58.53 92 TRP A C 1
ATOM 716 O O . TRP A 1 92 ? -22.665 -8.050 18.997 1.00 58.53 92 TRP A O 1
ATOM 726 N N . LEU A 1 93 ? -22.512 -8.620 21.181 1.00 40.12 93 LEU A N 1
ATOM 727 C 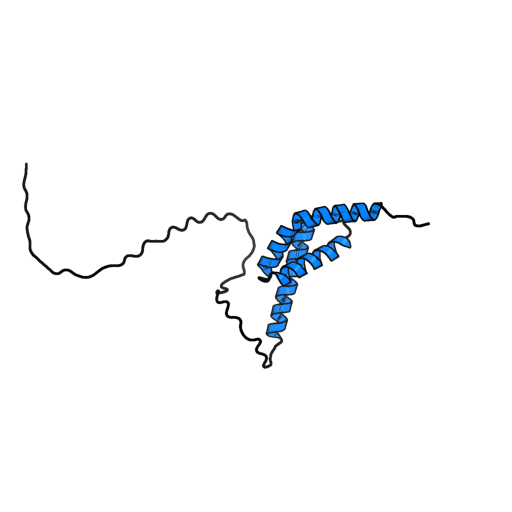CA . LEU A 1 93 ? -21.869 -7.435 21.700 1.00 40.12 93 LEU A CA 1
ATOM 728 C C . LEU A 1 93 ? -20.363 -7.745 21.787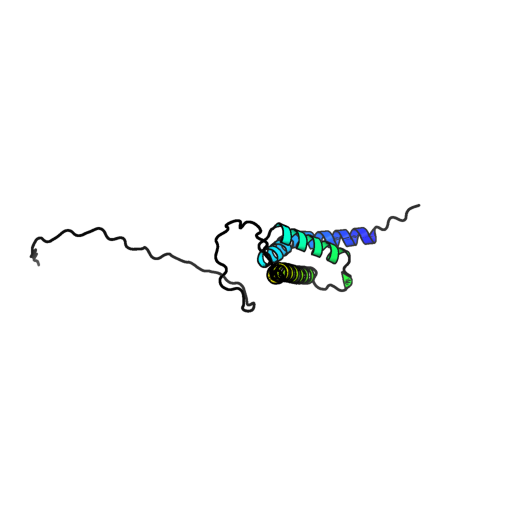 1.00 40.12 93 LEU A C 1
ATOM 730 O O . LEU A 1 93 ? -19.965 -8.531 22.646 1.00 40.12 93 LEU A O 1
ATOM 734 N N . PRO A 1 94 ? -19.492 -7.170 20.948 1.00 49.84 94 PRO A N 1
ATOM 735 C CA . PRO A 1 94 ? -18.157 -6.838 21.413 1.00 49.84 94 PRO A CA 1
ATOM 736 C C . PRO A 1 94 ? -18.282 -5.586 22.291 1.00 49.84 94 PRO A C 1
ATOM 738 O O . PRO A 1 94 ? -18.938 -4.623 21.888 1.00 49.84 94 PRO A O 1
ATOM 741 N N . GLU A 1 95 ? -17.720 -5.612 23.503 1.00 36.53 95 GLU A N 1
ATOM 742 C CA . GLU A 1 95 ? -17.802 -4.461 24.404 1.00 36.53 95 GLU A CA 1
ATOM 743 C C . GLU A 1 95 ? -17.281 -3.186 23.714 1.00 36.53 95 GLU A C 1
ATOM 745 O O . GLU A 1 95 ? -16.196 -3.204 23.121 1.00 36.53 95 GLU A O 1
ATOM 750 N N . PRO A 1 96 ? -18.060 -2.090 23.747 1.00 49.84 96 PRO A N 1
ATOM 751 C CA . PRO A 1 96 ? -17.694 -0.847 23.097 1.00 49.84 96 PRO A CA 1
ATOM 752 C C . PRO A 1 96 ? -16.532 -0.201 23.847 1.00 49.84 96 PRO A C 1
ATOM 754 O O . PRO A 1 96 ? -16.663 0.214 24.996 1.00 49.84 96 PRO A O 1
ATOM 757 N N . VAL A 1 97 ? -15.392 -0.079 23.169 1.00 47.50 97 VAL A N 1
ATOM 758 C CA . VAL A 1 97 ? -14.363 0.874 23.578 1.00 47.50 97 VAL A CA 1
ATOM 759 C C . VAL A 1 97 ? -14.857 2.244 23.133 1.00 47.50 97 VAL A C 1
ATOM 761 O O . VAL A 1 97 ? -15.006 2.505 21.940 1.00 47.50 97 VAL A O 1
ATOM 764 N N . ASP A 1 98 ? -15.184 3.078 24.109 1.00 45.09 98 ASP A N 1
ATOM 765 C CA . ASP A 1 98 ? -15.683 4.431 23.916 1.00 45.09 98 ASP A CA 1
ATOM 766 C C . ASP A 1 98 ? -14.564 5.308 23.326 1.00 45.09 98 ASP A C 1
ATOM 768 O O . ASP A 1 98 ? -13.671 5.780 24.031 1.00 45.09 98 ASP A O 1
ATOM 772 N N . THR A 1 99 ? -14.560 5.483 22.005 1.00 42.91 99 THR A N 1
ATOM 773 C CA . THR A 1 99 ? -13.741 6.491 21.324 1.00 42.91 99 THR A CA 1
ATOM 774 C C . THR A 1 99 ? -14.664 7.465 20.610 1.00 42.91 99 THR A C 1
ATOM 776 O O . THR A 1 99 ? -14.832 7.443 19.392 1.00 42.91 99 THR A O 1
ATOM 779 N N . GLY A 1 100 ? -15.307 8.332 21.392 1.00 49.41 100 GLY A N 1
ATOM 780 C CA . GLY A 1 100 ? -16.109 9.423 20.859 1.00 49.41 100 GLY A CA 1
ATOM 781 C C . GLY A 1 100 ? -15.279 10.362 19.985 1.00 49.41 100 GLY A C 1
ATOM 782 O O . GLY A 1 100 ? -14.584 11.215 20.521 1.00 49.41 100 GLY A O 1
ATOM 783 N N . VAL A 1 101 ? -15.395 10.234 18.658 1.00 42.16 101 VAL A N 1
ATOM 784 C CA . VAL A 1 101 ? -15.273 11.328 17.680 1.00 42.16 101 VAL A CA 1
ATOM 785 C C . VAL A 1 101 ? -16.164 11.007 16.464 1.00 42.16 101 VAL A C 1
ATOM 787 O O . VAL A 1 101 ? -16.044 9.962 15.833 1.00 42.16 101 VAL A O 1
ATOM 790 N N . ASP A 1 102 ? -17.077 11.932 16.187 1.00 41.66 102 ASP A N 1
ATOM 791 C CA . ASP A 1 102 ? -18.117 11.983 15.148 1.00 41.66 102 ASP A CA 1
ATOM 792 C C . ASP A 1 102 ? -17.618 11.742 13.694 1.00 41.66 102 ASP A C 1
ATOM 794 O O . ASP A 1 102 ? -16.672 12.411 13.268 1.00 41.66 102 ASP A O 1
ATOM 798 N N . PRO A 1 103 ? -18.241 10.845 12.891 1.00 41.16 103 PRO A N 1
ATOM 799 C CA . PRO A 1 103 ? -17.928 10.649 11.480 1.00 41.16 103 PRO A CA 1
ATOM 800 C C . PRO A 1 103 ? -19.007 11.278 10.581 1.00 41.16 103 PRO A C 1
ATOM 802 O O . PRO A 1 103 ? -19.833 10.587 9.981 1.00 41.16 103 PRO A O 1
ATOM 805 N N . GLN A 1 104 ? -18.991 12.599 10.438 1.00 41.97 104 GLN A N 1
ATOM 806 C CA . GLN A 1 104 ? -19.767 13.279 9.403 1.00 41.97 104 GLN A CA 1
ATOM 807 C C . GLN A 1 104 ? -18.917 13.447 8.131 1.00 41.97 104 GLN A C 1
ATOM 809 O O . GLN A 1 104 ? -17.946 14.195 8.091 1.00 41.97 104 GLN A O 1
ATOM 814 N N . VAL A 1 105 ? -19.385 12.769 7.076 1.00 40.66 105 VAL A N 1
ATOM 815 C CA . VAL A 1 105 ? -19.200 13.078 5.646 1.00 40.66 105 VAL A CA 1
ATOM 816 C C . VAL A 1 105 ? -17.875 12.647 5.000 1.00 40.66 105 VAL A C 1
ATOM 818 O O . VAL A 1 105 ? -16.929 13.411 4.836 1.00 40.66 105 VAL A O 1
ATOM 821 N N . GLY A 1 106 ? -17.873 11.411 4.494 1.00 38.69 106 GLY A N 1
ATOM 822 C CA . GLY A 1 106 ? -16.956 10.950 3.455 1.00 38.69 106 GLY A CA 1
ATOM 823 C C . GLY A 1 106 ? -17.726 10.524 2.209 1.00 38.69 106 GLY A C 1
ATOM 824 O O . GLY A 1 106 ? -18.135 9.372 2.121 1.00 38.69 106 GLY A O 1
ATOM 825 N N . ALA A 1 107 ? -17.916 11.443 1.264 1.00 37.84 107 ALA A N 1
ATOM 826 C CA . ALA A 1 107 ? -18.105 11.164 -0.160 1.00 37.84 107 ALA A CA 1
ATOM 827 C C . ALA A 1 107 ? -18.238 12.498 -0.899 1.00 37.84 107 ALA A C 1
ATOM 829 O O . ALA A 1 107 ? -19.259 13.143 -0.760 1.00 37.84 107 ALA A O 1
ATOM 830 N N . GLU A 1 108 ? -17.206 12.918 -1.628 1.00 37.91 108 GLU A N 1
ATOM 831 C CA . GLU A 1 108 ? -17.306 13.439 -2.997 1.00 37.91 108 GLU A CA 1
ATOM 832 C C . GLU A 1 108 ? -15.870 13.631 -3.537 1.00 37.91 108 GLU A C 1
ATOM 834 O O . GLU A 1 108 ? -15.021 14.249 -2.903 1.00 37.91 108 GLU A O 1
ATOM 839 N N . ARG A 1 109 ? -15.615 12.983 -4.679 1.00 39.78 109 ARG A N 1
ATOM 840 C CA . ARG A 1 109 ? -14.562 13.152 -5.704 1.00 39.78 109 ARG A CA 1
ATOM 841 C C . ARG A 1 109 ? -13.326 14.028 -5.434 1.00 39.78 109 ARG A C 1
ATOM 843 O O . ARG A 1 109 ? -13.405 15.202 -5.105 1.00 39.78 109 ARG A O 1
ATOM 850 N N . GLY A 1 110 ? -12.166 13.446 -5.753 1.00 48.72 110 GLY A N 1
ATOM 851 C CA . GLY A 1 110 ? -10.874 14.116 -5.688 1.00 48.72 110 GLY A CA 1
ATOM 852 C C . GLY A 1 110 ? -10.712 15.248 -6.694 1.00 48.72 110 GLY A C 1
ATOM 853 O O . GLY A 1 110 ? -10.922 15.029 -7.879 1.00 48.72 110 GLY A O 1
ATOM 854 N N . GLU A 1 111 ? -10.233 16.380 -6.183 1.00 38.12 111 GLU A N 1
ATOM 855 C CA . GLU A 1 111 ? -9.479 17.437 -6.861 1.00 38.12 111 GLU A CA 1
ATOM 856 C C . GLU A 1 111 ? -8.473 18.041 -5.848 1.00 38.12 111 GLU A C 1
ATOM 858 O O . GLU A 1 111 ? -8.488 17.697 -4.666 1.00 38.12 111 GLU A O 1
ATOM 863 N N . ALA A 1 112 ? -7.520 18.829 -6.348 1.00 37.47 112 ALA A N 1
ATOM 864 C CA . ALA A 1 112 ? -6.213 19.163 -5.774 1.00 37.47 112 ALA A CA 1
ATOM 865 C C . ALA A 1 112 ? -6.154 19.685 -4.317 1.00 37.47 112 ALA A C 1
ATOM 867 O O . ALA A 1 112 ? -7.033 20.378 -3.817 1.00 37.47 112 ALA A O 1
ATOM 868 N N . LEU A 1 113 ? -5.022 19.384 -3.670 1.00 45.31 113 LEU A N 1
ATOM 869 C CA . LEU A 1 113 ? -4.610 19.865 -2.354 1.00 45.31 113 LEU A CA 1
ATOM 870 C C . LEU A 1 113 ? -4.073 21.310 -2.448 1.00 45.31 113 LEU A C 1
ATOM 872 O O . LEU A 1 113 ? -2.987 21.510 -2.980 1.00 45.31 113 LEU A O 1
ATOM 876 N N . GLU A 1 114 ? -4.771 22.279 -1.855 1.00 40.94 114 GLU A N 1
ATOM 877 C CA . GLU A 1 114 ? -4.160 23.448 -1.202 1.00 40.94 114 GLU A CA 1
ATOM 878 C C . GLU A 1 114 ? -4.985 23.808 0.042 1.00 40.94 114 GLU A C 1
ATOM 880 O O . GLU A 1 114 ? -6.138 24.226 -0.044 1.00 40.94 114 GLU A O 1
ATOM 885 N N . LEU A 1 115 ? -4.395 23.608 1.224 1.00 39.97 115 LEU A N 1
ATOM 886 C CA . LEU A 1 115 ? -4.945 24.037 2.506 1.00 39.97 115 LEU A CA 1
ATOM 887 C C . LEU A 1 115 ? -4.101 25.198 3.030 1.00 39.97 115 LEU A C 1
ATOM 889 O O . LEU A 1 115 ? -2.980 24.997 3.491 1.00 39.97 115 LEU A O 1
ATOM 893 N N . ALA A 1 116 ? -4.680 26.394 3.031 1.00 50.69 116 ALA A N 1
ATOM 894 C CA . ALA A 1 116 ? -4.286 27.479 3.917 1.00 50.69 116 ALA A CA 1
ATOM 895 C C . ALA A 1 116 ? -5.553 27.997 4.609 1.00 50.69 116 ALA A C 1
ATOM 897 O O . ALA A 1 116 ? -6.294 28.800 4.048 1.00 50.69 116 ALA A O 1
ATOM 898 N N . VAL A 1 117 ? -5.826 27.511 5.826 1.00 53.16 117 VAL A N 1
ATOM 899 C CA . VAL A 1 117 ? -6.876 28.064 6.693 1.00 53.16 117 VAL A CA 1
ATOM 900 C C . VAL A 1 117 ? -6.204 28.717 7.898 1.00 53.16 117 VAL A C 1
ATOM 902 O O . VAL A 1 117 ? -5.579 28.057 8.725 1.00 53.16 117 VAL A O 1
ATOM 905 N N . LEU A 1 118 ? -6.298 30.042 7.982 1.00 50.03 118 LEU A N 1
ATOM 906 C CA . LEU A 1 118 ? -5.983 30.795 9.191 1.00 50.03 118 LEU A CA 1
ATOM 907 C C . LEU A 1 118 ? -7.307 31.017 9.932 1.00 50.03 118 LEU A C 1
ATOM 909 O O . LEU A 1 118 ? -8.002 32.002 9.690 1.00 50.03 118 LEU A O 1
ATOM 913 N N . LEU A 1 119 ? -7.694 30.078 10.799 1.00 55.66 119 LEU A N 1
ATOM 914 C CA . LEU A 1 119 ? -8.867 30.247 11.658 1.00 55.66 119 LEU A CA 1
ATOM 915 C C . LEU A 1 119 ? -8.460 31.015 12.923 1.00 55.66 119 LEU A C 1
ATOM 917 O O . LEU A 1 119 ? -7.931 30.445 13.874 1.00 55.66 119 LEU A O 1
ATOM 921 N N . VAL A 1 120 ? -8.719 32.323 12.927 1.00 73.31 120 VAL A N 1
ATOM 922 C CA . VAL A 1 120 ? -8.764 33.140 14.147 1.00 73.31 120 VAL A CA 1
ATOM 923 C C . VAL A 1 120 ? -10.097 32.847 14.856 1.00 73.31 120 VAL A C 1
ATOM 925 O O . VAL A 1 120 ? -11.150 33.016 14.238 1.00 73.31 120 VAL A O 1
ATOM 928 N N . PRO A 1 121 ? -10.117 32.398 16.124 1.00 65.25 121 PRO A N 1
ATOM 929 C CA . PRO A 1 121 ? -11.369 32.278 16.862 1.00 65.25 121 PRO A CA 1
ATOM 930 C C . PRO A 1 121 ? -11.904 33.673 17.246 1.00 65.25 121 PRO A C 1
ATOM 932 O O . PRO A 1 121 ? -11.122 34.522 17.694 1.00 65.25 121 PRO A O 1
ATOM 935 N N . PRO A 1 122 ? -13.221 33.941 17.126 1.00 48.34 122 PRO A N 1
ATOM 936 C CA . PRO A 1 122 ? -13.817 35.146 17.691 1.00 48.34 122 PRO A CA 1
ATOM 937 C C . PRO A 1 122 ? -13.727 35.105 19.224 1.00 48.34 122 PRO A C 1
ATOM 939 O O . PRO A 1 122 ? -14.086 34.114 19.861 1.00 48.34 122 PRO A O 1
ATOM 942 N N . ARG A 1 123 ? -13.253 36.198 19.834 1.00 55.47 123 ARG A N 1
ATOM 943 C CA . ARG A 1 123 ? -13.283 36.397 21.291 1.00 55.47 123 ARG A CA 1
ATOM 944 C C . ARG A 1 123 ? -14.743 36.437 21.750 1.00 55.47 123 ARG A C 1
ATOM 946 O O . ARG A 1 123 ? -15.479 37.356 21.399 1.00 55.47 123 ARG A O 1
ATOM 953 N N . THR A 1 124 ? -15.153 35.458 22.548 1.00 48.12 124 THR A N 1
ATOM 954 C CA . THR A 1 124 ? -16.446 35.463 23.232 1.00 48.12 124 THR A CA 1
ATOM 955 C C . THR A 1 124 ? -16.437 36.504 24.345 1.00 48.12 124 THR A C 1
ATOM 957 O O . THR A 1 124 ? -15.561 36.509 25.211 1.00 48.12 124 THR A O 1
ATOM 960 N N . SER A 1 125 ? -17.426 37.389 24.293 1.00 53.22 125 SER A N 1
ATOM 961 C CA . SER A 1 125 ? -17.834 38.267 25.382 1.00 53.22 125 SER A CA 1
ATOM 962 C C . SER A 1 125 ? -18.281 37.435 26.585 1.00 53.22 125 SER A C 1
ATOM 964 O O . SER A 1 125 ? -19.136 36.561 26.441 1.00 53.22 125 SER A O 1
ATOM 966 N N . THR A 1 126 ? -17.757 37.754 27.766 1.00 55.72 126 THR A N 1
ATOM 967 C CA . THR A 1 126 ? -18.408 37.432 29.037 1.00 55.72 126 THR A CA 1
ATOM 968 C C . THR A 1 126 ? -18.604 38.749 29.773 1.00 55.72 126 THR A C 1
ATOM 970 O O . THR A 1 126 ? -17.643 39.419 30.148 1.00 55.72 126 THR A O 1
ATOM 973 N N . SER A 1 127 ? -19.863 39.150 29.915 1.00 53.16 127 SER A N 1
ATOM 974 C CA . SER A 1 127 ? -20.285 40.288 30.728 1.00 53.16 127 SER A CA 1
ATOM 975 C C . SER A 1 127 ? -20.222 39.920 32.212 1.00 53.16 127 SER A C 1
ATOM 977 O O . SER A 1 127 ? -20.700 38.846 32.581 1.00 53.16 127 SER A O 1
ATOM 979 N N . PRO A 1 128 ? -19.729 40.818 33.077 1.00 58.94 128 PRO A N 1
ATOM 980 C CA . PRO A 1 128 ? -20.206 40.907 34.443 1.00 58.94 128 PRO A CA 1
ATOM 981 C C . PRO A 1 128 ? -21.079 42.160 34.612 1.00 58.94 128 PRO A C 1
ATOM 983 O O . PRO A 1 128 ? -20.622 43.290 34.480 1.00 58.94 128 PRO A O 1
ATOM 986 N N . THR A 1 129 ? -22.362 41.891 34.849 1.00 55.03 129 THR A N 1
ATOM 987 C CA . THR A 1 129 ? -23.152 42.380 35.989 1.00 55.03 129 THR A CA 1
ATOM 988 C C . THR A 1 129 ? -23.154 43.894 36.262 1.00 55.03 129 THR A C 1
ATOM 990 O O . THR A 1 129 ? -22.167 44.495 36.670 1.00 55.03 129 THR A O 1
ATOM 993 N N . ASN A 1 130 ? -24.340 44.469 36.041 1.00 47.41 130 ASN A N 1
ATOM 994 C CA . ASN A 1 130 ? -24.898 45.705 36.591 1.00 47.41 130 ASN A CA 1
ATOM 995 C C . ASN A 1 130 ? -24.079 46.481 37.654 1.00 47.41 130 ASN A C 1
ATOM 997 O O . ASN A 1 130 ? -23.795 46.006 38.745 1.00 47.41 130 ASN A O 1
ATOM 1001 N N . CYS A 1 131 ? -23.907 47.782 37.418 1.00 45.72 131 CYS A N 1
ATOM 1002 C CA . CYS A 1 131 ? -23.940 48.755 38.506 1.00 45.72 131 CYS A CA 1
ATOM 1003 C C . CYS A 1 131 ? -24.818 49.937 38.090 1.00 45.72 131 CYS A C 1
ATOM 1005 O O . CYS A 1 131 ? -24.507 50.725 37.202 1.00 45.72 131 CYS A O 1
ATOM 1007 N N . THR A 1 132 ? -25.977 49.946 38.730 1.00 51.06 132 THR A N 1
ATOM 1008 C CA . THR A 1 132 ? -27.033 50.947 38.789 1.00 51.06 132 THR A CA 1
ATOM 1009 C C . THR A 1 132 ? -26.534 52.389 38.953 1.00 51.06 132 THR A C 1
ATOM 1011 O O . THR A 1 132 ? -25.714 52.677 39.815 1.00 51.06 132 THR A O 1
ATOM 1014 N N . ALA A 1 133 ? -27.119 53.268 38.132 1.00 49.19 133 ALA A N 1
ATOM 1015 C CA . ALA A 1 133 ? -27.472 54.677 38.342 1.00 49.19 133 ALA A CA 1
ATOM 1016 C C . ALA A 1 133 ? -26.649 55.549 39.316 1.00 49.19 133 ALA A C 1
ATOM 1018 O O . ALA A 1 133 ? -26.756 55.398 40.529 1.00 49.19 133 ALA A O 1
ATOM 1019 N N . ALA A 1 134 ? -26.033 56.612 38.778 1.00 44.94 134 ALA A N 1
ATOM 1020 C CA . ALA A 1 134 ? -25.997 57.934 39.416 1.00 44.94 134 ALA A CA 1
ATOM 1021 C C . ALA A 1 134 ? -25.610 59.055 38.420 1.00 44.94 134 ALA A C 1
ATOM 1023 O O . ALA A 1 134 ? -24.439 59.310 38.176 1.00 44.94 134 ALA A O 1
ATOM 1024 N N . SER A 1 135 ? -26.634 59.770 37.945 1.00 48.66 135 SER A N 1
ATOM 1025 C CA . SER A 1 135 ? -26.667 61.235 37.776 1.00 48.66 135 SER A CA 1
ATOM 1026 C C . SER A 1 135 ? -25.892 61.976 36.660 1.00 48.66 135 SER A C 1
ATOM 1028 O O . SER A 1 135 ? -24.918 61.480 36.102 1.00 48.66 135 SER A O 1
ATOM 1030 N N . PRO A 1 136 ? -26.387 63.185 36.290 1.00 50.88 136 PRO A N 1
ATOM 1031 C CA . PRO A 1 136 ? -26.187 63.796 34.982 1.00 50.88 136 PRO A CA 1
ATOM 1032 C C . PRO A 1 136 ? -25.238 65.004 35.001 1.00 50.88 136 PRO A C 1
ATOM 1034 O O . PRO A 1 136 ? -25.148 65.738 35.980 1.00 50.88 136 PRO A O 1
ATOM 1037 N N . GLY A 1 137 ? -24.646 65.290 33.839 1.00 53.66 137 GLY A N 1
ATOM 1038 C CA . GLY A 1 137 ? -24.230 66.644 33.477 1.00 53.66 137 GLY A CA 1
ATOM 1039 C C . GLY A 1 137 ? -22.856 67.080 33.979 1.00 53.66 137 GLY A C 1
ATOM 1040 O O . GLY A 1 137 ? -22.761 67.892 34.891 1.00 53.66 137 GLY A O 1
ATOM 1041 N N . CYS A 1 138 ? -21.799 66.679 33.271 1.00 44.34 138 CYS A N 1
ATOM 1042 C CA . CYS A 1 138 ? -20.545 67.432 33.276 1.00 44.34 138 CYS A CA 1
ATOM 1043 C C . CYS A 1 138 ? -20.353 68.122 31.923 1.00 44.34 138 CYS A C 1
ATOM 1045 O O . CYS A 1 138 ? -20.135 67.504 30.886 1.00 44.34 138 CYS A O 1
ATOM 1047 N N . ARG A 1 139 ? -20.508 69.442 31.991 1.00 51.38 139 ARG A N 1
ATOM 1048 C CA . ARG A 1 139 ? -20.311 70.470 30.977 1.00 51.38 139 ARG A CA 1
ATOM 1049 C C . ARG A 1 139 ? -18.877 70.988 31.136 1.00 51.38 139 ARG A C 1
ATOM 1051 O O . ARG A 1 139 ? -18.557 71.432 32.230 1.00 51.38 139 ARG A O 1
ATOM 1058 N N . THR A 1 140 ? -18.065 71.014 30.082 1.00 56.31 140 THR A N 1
ATOM 1059 C CA . THR A 1 140 ? -16.861 71.870 29.974 1.00 56.31 140 THR A CA 1
ATOM 1060 C C . THR A 1 140 ? -16.700 72.230 28.484 1.00 56.31 140 THR A C 1
ATOM 1062 O O . THR A 1 140 ? -16.535 71.349 27.653 1.00 56.31 140 THR A O 1
ATOM 1065 N N . SER A 1 141 ? -17.064 73.425 27.993 1.00 46.75 141 SER A N 1
ATOM 1066 C CA . SER A 1 141 ? -16.328 74.710 28.037 1.00 46.75 141 SER A CA 1
ATOM 1067 C C . SER A 1 141 ? -14.830 74.518 27.741 1.00 46.75 141 SER A C 1
ATOM 1069 O O . SER A 1 141 ? -14.153 73.942 28.586 1.00 46.75 141 SER A O 1
ATOM 1071 N N . ARG A 1 142 ? -14.264 74.910 26.586 1.00 43.16 142 ARG A N 1
ATOM 1072 C CA . ARG A 1 142 ? -14.019 76.276 26.027 1.00 43.16 142 ARG A CA 1
ATOM 1073 C C . ARG A 1 142 ? -12.509 76.316 25.646 1.00 43.16 142 ARG A C 1
ATOM 1075 O O . ARG A 1 142 ? -11.788 75.478 26.188 1.00 43.16 142 ARG A O 1
ATOM 1082 N N . PRO A 1 143 ? -11.963 77.307 24.915 1.00 60.06 143 PRO A N 1
ATOM 1083 C CA . PRO A 1 143 ? -12.509 78.196 23.881 1.00 60.06 143 PRO A CA 1
ATOM 1084 C C . PRO A 1 143 ? -12.214 77.729 22.448 1.00 60.06 143 PRO A C 1
ATOM 1086 O O . PRO A 1 143 ? -11.221 76.999 22.243 1.00 60.06 143 PRO A O 1
#

Radius of gyration: 30.08 Å; chains: 1; bounding box: 56×106×57 Å

Sequence (143 aa):
MDQHQPLTDDALDAAADAFERLRPRLFGIAYRVLGSVSEAEDVVQDVWVRWQGADRTAVLDPGAFLAKTTTRLAINVARSARVRREAYVGPWLPEPVDTGVDPQVGAERGEALELAVLLVPPRTSTSPTNCTAASPGCRTSRP

pLDDT: mean 72.95, std 22.42, range [36.53, 98.06]

Secondary structure (DSSP, 8-state):
-----HHHHHHHHHHHHHHHHHHHHHHHHHHHHH--HHHHHHHHHHHHHHHHTS-GGG-S-HHHHHHHHHHHHHHHHHHHHHHHHHT--S---PPP-----------------------PPP---------------------

Foldseek 3Di:
DDDDDVVLVVVLVVLVVVLVVCLVVLLVLLCVLQVDNVRSVVLSVVLSVVSSPDPCVPPPDPNVVSNVSSNVSSNVVNVVVVVVVVVPPDDDDPDDPDDDDDDPDDDDDDDDDDDDDPDDDDDDDDDDDDDDDDDDDDDDDDD